Protein AF-A0A958LXM8-F1 (afdb_monomer_lite)

Secondary structure (DSSP, 8-state):
-----PPPPPSS-HHHHHHHHHHHSSTTS-S-HHHHHHHHHHHH----EE-TTS-EE--PPP------TTSSHHHHHHHHHHHSTT-----TTT--TTTTS------STT-

Sequence (111 aa):
MHTSNIPPKLPFNDSEVVNICSRSVAPSIYGHEELKKAVLLMLLGGEEKNLDNGTHLRGDINILMVGDPGTAKSQILRWVLSTAELAIGTTGSGASGVGLTAAVVTDKDSG

Radius 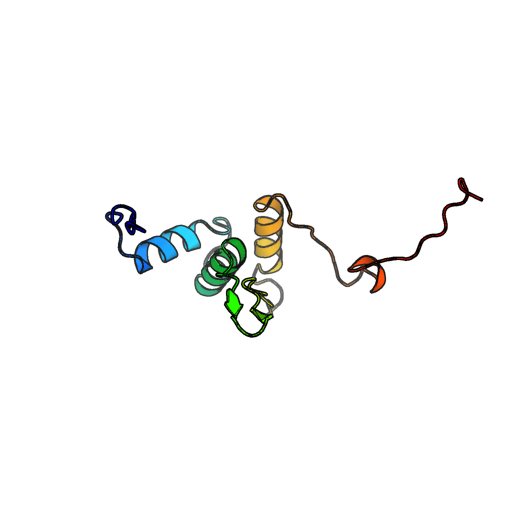of gyration: 19.87 Å; chains: 1; bounding box: 42×52×52 Å

Foldseek 3Di:
DDPPPPDPDDPDDPVRVLQVQLCVQLVVAPDPSVVSSLVVCQVVWADWDQDPVRDTDGGHDDDDDDDDPPNCPVVSVVSVCVPDPPDDDDDPVPADPCNVPHDDDDDPVVD

Structure (mmCIF, N/CA/C/O backbone):
data_AF-A0A958LXM8-F1
#
_entry.id   AF-A0A958LXM8-F1
#
loop_
_atom_site.group_PDB
_atom_site.id
_atom_site.type_symbol
_atom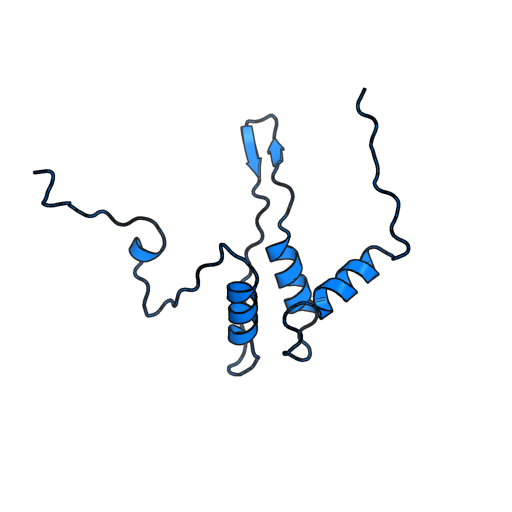_site.label_atom_id
_atom_site.label_alt_id
_atom_site.label_comp_id
_atom_site.label_asym_id
_atom_site.label_entity_id
_atom_site.label_seq_id
_atom_site.pdbx_PDB_ins_code
_atom_site.Cartn_x
_atom_site.Cartn_y
_atom_site.Cartn_z
_atom_site.occupancy
_atom_site.B_iso_or_equiv
_atom_site.auth_seq_id
_atom_site.auth_comp_id
_atom_site.auth_asym_id
_atom_site.auth_atom_id
_atom_site.pdbx_PDB_model_num
ATOM 1 N N . MET A 1 1 ? -4.746 16.615 -35.947 1.00 41.44 1 MET A N 1
ATOM 2 C CA . MET A 1 1 ? -6.154 16.255 -35.667 1.00 41.44 1 MET A CA 1
ATOM 3 C C . MET A 1 1 ? -6.216 15.365 -34.422 1.00 41.44 1 MET A C 1
ATOM 5 O O . MET A 1 1 ? -6.510 14.182 -34.520 1.00 41.44 1 MET A O 1
ATOM 9 N N . HIS A 1 2 ? -5.896 15.910 -33.246 1.00 45.84 2 HIS A N 1
ATOM 10 C CA . HIS A 1 2 ? -6.146 15.242 -31.965 1.00 45.84 2 HIS A CA 1
ATOM 11 C C . HIS A 1 2 ? -7.132 16.114 -31.206 1.00 45.84 2 HIS A C 1
ATOM 13 O O . HIS A 1 2 ? -6.770 17.092 -30.563 1.00 45.84 2 HIS A O 1
ATOM 19 N N . THR A 1 3 ? -8.409 15.811 -31.405 1.00 48.28 3 THR A N 1
ATOM 20 C CA . THR A 1 3 ? -9.488 16.333 -30.580 1.00 48.28 3 THR A CA 1
ATOM 21 C C . THR A 1 3 ? -9.266 15.796 -29.174 1.00 48.28 3 THR A C 1
ATOM 23 O O . THR A 1 3 ? -9.383 14.595 -28.937 1.00 48.28 3 THR A O 1
ATOM 26 N N . SER A 1 4 ? -8.901 16.685 -28.258 1.00 51.06 4 SER A N 1
ATOM 27 C CA . SER A 1 4 ? -8.920 16.440 -26.824 1.00 51.06 4 SER A CA 1
ATOM 28 C C . SER A 1 4 ? -10.356 16.104 -26.413 1.00 51.06 4 SER A C 1
ATOM 30 O O . SER A 1 4 ? -11.156 16.999 -26.138 1.00 51.06 4 SER A O 1
ATOM 32 N N . ASN A 1 5 ? -10.700 14.817 -26.419 1.00 52.78 5 ASN A N 1
ATOM 33 C CA . ASN A 1 5 ? -11.882 14.303 -25.737 1.00 52.78 5 ASN A CA 1
ATOM 34 C C . ASN A 1 5 ? -11.613 14.429 -24.239 1.00 52.78 5 ASN A C 1
ATOM 36 O O . ASN A 1 5 ? -11.168 13.492 -23.582 1.00 52.78 5 ASN A O 1
ATOM 40 N N . ILE A 1 6 ? -11.813 15.640 -23.723 1.00 64.81 6 ILE A N 1
ATOM 41 C CA . ILE A 1 6 ? -11.853 15.887 -22.290 1.00 64.81 6 ILE A CA 1
ATOM 42 C C . ILE A 1 6 ? -13.112 15.161 -21.807 1.00 64.81 6 ILE A C 1
ATOM 44 O O . ILE A 1 6 ? -14.203 15.494 -22.284 1.00 64.81 6 ILE A O 1
ATOM 48 N N . PRO A 1 7 ? -12.992 14.143 -20.938 1.00 67.25 7 PRO A N 1
ATOM 49 C CA . PRO A 1 7 ? -14.158 13.456 -20.410 1.00 67.25 7 PRO A CA 1
ATOM 50 C C . PRO A 1 7 ? -15.096 14.477 -19.747 1.00 67.25 7 PRO A C 1
ATOM 52 O O . PRO A 1 7 ? -14.623 15.486 -19.210 1.00 67.25 7 PRO A O 1
ATOM 55 N N . PRO A 1 8 ? -16.422 14.260 -19.800 1.00 69.19 8 PRO A N 1
ATOM 56 C CA . PRO A 1 8 ? -17.377 15.156 -19.164 1.00 69.19 8 PRO A CA 1
ATOM 57 C C . PRO A 1 8 ? -16.978 15.350 -17.700 1.00 69.19 8 PRO A C 1
ATOM 59 O O . PRO A 1 8 ? -16.759 14.371 -16.985 1.00 69.19 8 PRO A O 1
ATOM 62 N N . LYS A 1 9 ? -16.846 16.613 -17.270 1.00 65.31 9 LYS A N 1
ATOM 63 C CA . LYS A 1 9 ? -16.534 16.933 -15.875 1.00 65.31 9 LYS A CA 1
ATOM 64 C C . LYS A 1 9 ? -17.574 16.254 -14.993 1.00 65.31 9 LYS A C 1
ATOM 66 O O . LYS A 1 9 ? -18.768 16.531 -15.118 1.00 65.31 9 LYS A O 1
ATOM 71 N N . LEU A 1 10 ? -17.111 15.344 -14.140 1.00 68.56 10 LEU A N 1
ATOM 72 C CA . LEU A 1 10 ? -17.946 14.731 -13.120 1.00 68.56 10 LEU A CA 1
ATOM 73 C C . LEU A 1 10 ? -18.556 15.846 -12.251 1.00 68.56 10 LEU A C 1
ATOM 75 O O . LEU A 1 10 ? -17.938 16.900 -12.089 1.00 68.56 10 LEU A O 1
ATOM 79 N N . PRO A 1 11 ? -19.750 15.641 -11.670 1.00 74.38 11 PRO A N 1
ATOM 80 C CA . PRO A 1 11 ? -20.398 16.648 -10.825 1.00 74.38 11 PRO A CA 1
ATOM 81 C C . PRO A 1 11 ? -19.644 16.919 -9.509 1.00 74.38 11 PRO A C 1
ATOM 83 O O . PRO A 1 11 ? -20.076 17.753 -8.719 1.00 74.38 11 PRO A O 1
ATOM 86 N N . PHE A 1 12 ? -18.535 16.216 -9.274 1.00 71.12 12 PHE A N 1
ATOM 87 C CA . PHE A 1 12 ? -17.709 16.295 -8.080 1.00 71.12 12 PHE A CA 1
ATOM 88 C C . PHE A 1 12 ? -16.424 17.063 -8.370 1.00 71.12 12 PHE A C 1
ATOM 90 O O . PHE A 1 12 ? -15.848 16.956 -9.453 1.00 71.12 12 PHE A O 1
ATOM 97 N N . ASN A 1 13 ? -15.951 17.807 -7.377 1.00 83.88 13 ASN A N 1
ATOM 98 C CA . ASN A 1 13 ? -14.640 18.437 -7.443 1.00 83.88 13 ASN A CA 1
ATOM 99 C C . ASN A 1 13 ? -13.530 17.371 -7.376 1.00 83.88 13 ASN A C 1
ATOM 101 O O . ASN A 1 13 ? -13.668 16.390 -6.646 1.00 83.88 13 ASN A O 1
ATOM 105 N N . ASP A 1 14 ? -12.396 17.580 -8.049 1.00 81.88 14 ASP A N 1
ATOM 106 C CA . ASP A 1 14 ? -11.306 16.588 -8.117 1.00 81.88 14 ASP A CA 1
ATOM 107 C C . ASP A 1 14 ? -10.805 16.178 -6.719 1.00 81.88 14 ASP A C 1
ATOM 109 O O . ASP A 1 14 ? -10.597 15.001 -6.425 1.00 81.88 14 ASP A O 1
ATOM 113 N N . SER A 1 15 ? -10.697 17.150 -5.807 1.00 82.25 15 SER A N 1
ATOM 114 C CA . SER A 1 15 ? -10.326 16.906 -4.405 1.00 82.25 15 SER A CA 1
ATOM 115 C C . SER A 1 15 ? -11.357 16.044 -3.665 1.00 82.25 15 SER A C 1
ATOM 117 O O . SER A 1 15 ? -11.015 15.209 -2.828 1.00 82.25 15 SER A O 1
ATOM 119 N N . GLU A 1 16 ? -12.638 16.212 -3.982 1.00 86.50 16 GLU A N 1
ATOM 120 C CA . GLU A 1 16 ? -13.723 15.457 -3.363 1.00 86.50 16 GLU A CA 1
ATOM 121 C C . GLU A 1 16 ? -13.719 14.000 -3.828 1.00 86.50 16 GLU A C 1
ATOM 123 O O . GLU A 1 16 ? -13.825 13.096 -2.999 1.00 86.50 16 GLU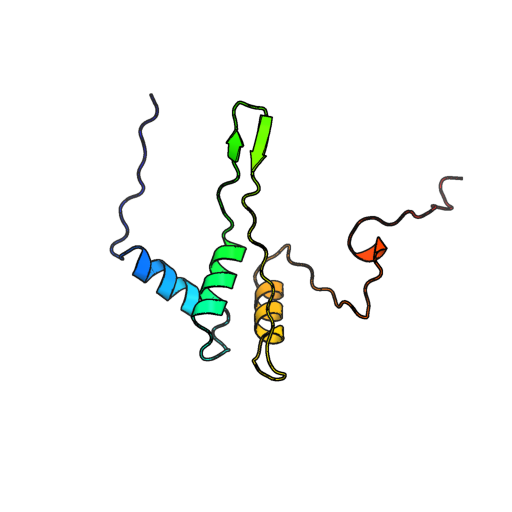 A O 1
ATOM 128 N N . VAL A 1 17 ? -13.477 13.765 -5.122 1.00 89.25 17 VAL A N 1
ATOM 129 C CA . VAL A 1 17 ? -13.335 12.416 -5.690 1.00 89.25 17 VAL A CA 1
ATOM 130 C C . VAL A 1 17 ? -12.201 11.656 -5.007 1.00 89.25 17 VAL A C 1
ATOM 132 O O . VAL A 1 17 ? -12.407 10.536 -4.541 1.00 89.25 17 VAL A O 1
ATOM 135 N N . VAL A 1 18 ? -11.024 12.273 -4.867 1.00 89.50 18 VAL A N 1
ATOM 136 C CA . VAL A 1 18 ? -9.875 11.638 -4.198 1.00 89.50 18 VAL A CA 1
ATOM 137 C C . VAL A 1 18 ? -10.205 11.284 -2.747 1.00 89.50 18 VAL A C 1
ATOM 139 O O . VAL A 1 18 ? -9.890 10.181 -2.304 1.00 89.50 18 VAL A O 1
ATOM 142 N N . ASN A 1 19 ? -10.882 12.174 -2.016 1.00 90.25 19 ASN A N 1
ATOM 143 C CA . ASN A 1 19 ? -11.276 11.924 -0.627 1.00 90.25 19 ASN A CA 1
ATOM 144 C C . ASN A 1 19 ? -12.324 10.802 -0.495 1.00 90.25 19 ASN A C 1
ATOM 146 O O . ASN A 1 19 ? -12.281 10.020 0.455 1.00 90.25 19 ASN A O 1
ATOM 150 N N . ILE A 1 20 ? -13.272 10.700 -1.428 1.00 90.94 20 ILE A N 1
ATOM 151 C CA . ILE A 1 20 ? -14.270 9.617 -1.442 1.00 90.94 20 ILE A CA 1
ATOM 152 C C . ILE A 1 20 ? -13.586 8.274 -1.727 1.00 90.94 20 ILE A C 1
ATOM 154 O O . ILE A 1 20 ? -13.810 7.288 -1.016 1.00 90.94 20 ILE A O 1
ATOM 158 N N . CYS A 1 21 ? -12.703 8.240 -2.724 1.00 91.88 21 CYS A N 1
ATOM 159 C CA . CYS A 1 21 ? -11.939 7.047 -3.067 1.00 91.88 21 CYS A CA 1
ATOM 160 C C . CYS A 1 21 ? -11.015 6.621 -1.919 1.00 91.88 21 CYS A C 1
ATOM 162 O O . CYS A 1 21 ? -10.964 5.439 -1.584 1.00 91.88 21 CYS A O 1
ATOM 164 N N . SER A 1 22 ? -10.339 7.560 -1.248 1.00 92.94 22 SER A N 1
ATOM 165 C CA . SER A 1 22 ? -9.429 7.233 -0.144 1.00 92.94 22 SER A CA 1
ATOM 166 C C . SER A 1 22 ? -10.156 6.646 1.062 1.00 92.94 22 SER A C 1
ATOM 168 O O . SER A 1 22 ? -9.633 5.745 1.710 1.00 92.94 22 SER A O 1
ATOM 170 N N . ARG A 1 23 ? -11.385 7.088 1.348 1.00 91.56 23 ARG A N 1
ATOM 171 C CA . ARG A 1 23 ? -12.220 6.492 2.408 1.00 91.56 23 ARG A CA 1
ATOM 172 C C . ARG A 1 23 ? -12.633 5.055 2.097 1.00 91.56 23 ARG A C 1
ATOM 174 O O . ARG A 1 23 ? -12.834 4.269 3.020 1.00 91.56 23 ARG A O 1
ATOM 181 N N . SER A 1 24 ? -12.728 4.718 0.813 1.00 91.38 24 SER A N 1
ATOM 182 C CA . SER A 1 24 ? -13.057 3.369 0.341 1.00 91.38 24 SER A CA 1
ATOM 183 C C . SER A 1 24 ? -11.863 2.406 0.419 1.00 91.38 24 SER A C 1
ATOM 185 O O . SER A 1 24 ? -12.050 1.192 0.364 1.00 91.38 24 SER A O 1
ATOM 187 N N . VAL A 1 25 ? -10.641 2.921 0.601 1.00 92.69 25 VAL A N 1
ATOM 188 C CA . VAL A 1 25 ? -9.438 2.115 0.847 1.00 92.69 25 VAL A CA 1
ATOM 189 C C . VAL A 1 25 ? -9.441 1.605 2.288 1.00 92.69 25 VAL A C 1
ATOM 191 O O . VAL A 1 25 ? -9.500 2.384 3.244 1.00 92.69 25 VAL A O 1
ATOM 194 N N . ALA A 1 26 ? -9.350 0.282 2.444 1.00 92.38 26 ALA A N 1
ATOM 195 C CA . ALA A 1 2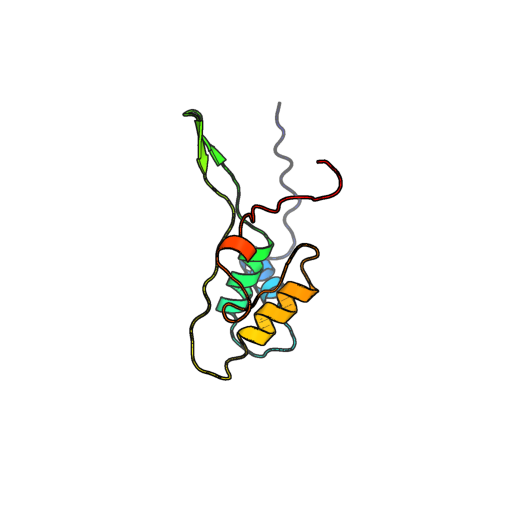6 ? -9.351 -0.411 3.735 1.00 92.38 26 ALA A CA 1
ATOM 196 C C . ALA A 1 26 ? -10.432 0.130 4.708 1.00 92.38 26 ALA A C 1
ATOM 198 O O . ALA A 1 26 ? -10.103 0.703 5.755 1.00 92.38 26 ALA A O 1
ATOM 199 N N . PRO A 1 27 ? -11.731 -0.021 4.379 1.00 91.31 27 PRO A N 1
ATOM 200 C CA . PRO A 1 27 ? -12.826 0.593 5.138 1.00 91.31 27 PRO A CA 1
ATOM 201 C C . PRO A 1 27 ? -12.954 0.046 6.569 1.00 91.31 27 PRO A C 1
ATOM 203 O O . PRO A 1 27 ? -13.526 0.702 7.432 1.00 91.31 27 PRO A O 1
ATOM 206 N N . SER A 1 28 ? -12.384 -1.129 6.849 1.00 91.00 28 SER A N 1
ATOM 207 C CA . SER A 1 28 ? -12.341 -1.736 8.184 1.00 91.00 28 SER A CA 1
ATOM 208 C C . SER A 1 28 ? -11.393 -1.036 9.166 1.00 91.00 28 SER A C 1
ATOM 210 O O . SER A 1 28 ? -11.437 -1.323 10.361 1.00 91.00 28 SER A O 1
ATOM 212 N N . ILE A 1 29 ? -10.526 -0.138 8.691 1.00 90.94 29 ILE A N 1
ATOM 213 C CA . ILE A 1 29 ? -9.517 0.548 9.505 1.00 90.94 29 ILE A CA 1
ATOM 214 C C . ILE A 1 29 ? -9.926 2.008 9.657 1.00 90.94 29 ILE A C 1
ATOM 216 O O . ILE A 1 29 ? -10.082 2.722 8.667 1.00 90.94 29 ILE A O 1
ATOM 220 N N . TYR A 1 30 ? -10.091 2.453 10.900 1.00 90.12 30 TYR A N 1
ATOM 221 C CA . TYR A 1 30 ? -10.431 3.837 11.211 1.00 90.12 30 TYR A CA 1
ATOM 222 C C . TYR A 1 30 ? -9.197 4.751 11.160 1.00 90.12 30 TYR A C 1
ATOM 224 O O . TYR A 1 30 ? -8.115 4.374 11.613 1.00 90.12 30 TYR A O 1
ATOM 232 N N . GLY A 1 31 ? -9.376 5.970 10.647 1.00 90.25 31 GLY A N 1
ATOM 233 C CA . GLY A 1 31 ? -8.326 6.983 10.555 1.00 90.25 31 GLY A CA 1
ATOM 234 C C . GLY A 1 31 ? -7.304 6.714 9.447 1.00 90.25 31 GLY A C 1
ATOM 235 O O . GLY A 1 31 ? -7.592 6.048 8.453 1.00 90.25 31 GLY A O 1
ATOM 236 N N . HIS A 1 32 ? -6.092 7.254 9.625 1.00 90.94 32 H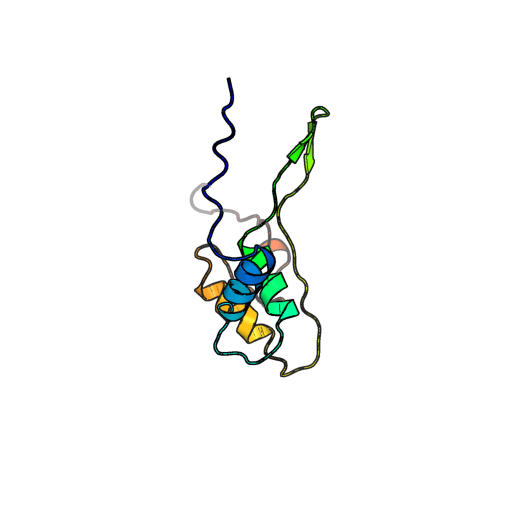IS A N 1
ATOM 237 C CA . HIS A 1 32 ? -4.988 7.153 8.660 1.00 90.94 32 HIS A CA 1
ATOM 238 C C . HIS A 1 32 ? -5.324 7.679 7.250 1.00 90.94 32 HIS A C 1
ATOM 240 O O . HIS A 1 32 ? -4.841 7.138 6.258 1.00 90.94 32 HIS A O 1
ATOM 246 N N . GLU A 1 33 ? -6.111 8.756 7.156 1.00 91.81 33 GLU A N 1
ATOM 247 C CA . GLU A 1 33 ? -6.602 9.315 5.883 1.00 91.81 33 GLU A CA 1
ATOM 248 C C . GLU A 1 33 ? -5.484 9.579 4.864 1.00 91.81 33 GLU A C 1
ATOM 250 O O . GLU A 1 33 ? -5.585 9.173 3.710 1.00 91.81 33 GLU A O 1
ATOM 255 N N . GLU A 1 34 ? -4.377 10.184 5.298 1.00 91.06 34 GLU A N 1
ATOM 256 C CA . GLU A 1 34 ? -3.239 10.473 4.415 1.00 91.06 34 GLU A CA 1
ATOM 257 C C . GLU A 1 34 ? -2.535 9.204 3.925 1.00 91.06 34 GLU A C 1
ATOM 259 O O . GLU A 1 34 ? -2.126 9.115 2.769 1.00 91.06 34 GLU A O 1
ATOM 264 N N . LEU A 1 35 ? -2.456 8.172 4.765 1.00 92.56 35 LEU A N 1
ATOM 265 C CA . LEU A 1 35 ? -1.863 6.898 4.372 1.00 92.56 35 LEU A CA 1
ATOM 266 C C . LEU A 1 35 ? -2.786 6.129 3.415 1.00 92.56 35 LEU A C 1
ATOM 268 O O . LEU A 1 35 ? -2.302 5.528 2.460 1.00 92.56 35 LEU A O 1
ATOM 272 N N . LYS A 1 36 ? -4.107 6.196 3.607 1.00 93.38 36 LYS A N 1
ATOM 273 C CA . LYS A 1 36 ? -5.088 5.632 2.666 1.00 93.38 36 LYS A CA 1
ATOM 274 C C . LYS A 1 36 ? -5.056 6.335 1.311 1.00 93.38 36 LYS A C 1
ATOM 276 O O . LYS A 1 36 ? -5.089 5.661 0.286 1.00 93.38 36 LYS A O 1
ATOM 281 N N . LYS A 1 37 ? -4.931 7.668 1.292 1.00 93.69 37 LYS A N 1
ATOM 282 C CA . LYS A 1 37 ? -4.709 8.440 0.057 1.00 93.69 37 LYS A CA 1
ATOM 283 C C . LYS A 1 37 ? -3.413 8.030 -0.632 1.00 93.69 37 LYS A C 1
ATOM 285 O O . LYS A 1 37 ? -3.423 7.801 -1.835 1.00 93.69 37 LYS A O 1
ATOM 290 N N . ALA A 1 38 ? -2.319 7.885 0.114 1.00 94.25 38 ALA A N 1
ATOM 291 C CA . ALA A 1 38 ? -1.052 7.441 -0.457 1.00 94.25 38 ALA A CA 1
ATOM 292 C C . ALA A 1 38 ? -1.190 6.050 -1.100 1.00 94.25 38 ALA A C 1
ATOM 294 O O . ALA A 1 38 ? -0.807 5.870 -2.252 1.00 94.25 38 ALA A O 1
ATOM 295 N N . VAL A 1 39 ? -1.812 5.089 -0.407 1.00 94.44 39 VAL A N 1
ATOM 296 C CA . VAL A 1 39 ? -2.076 3.745 -0.954 1.00 94.44 39 VAL A CA 1
ATOM 297 C C . VAL A 1 39 ? -2.962 3.797 -2.199 1.00 94.44 39 VAL A C 1
ATOM 299 O O . VAL A 1 39 ? -2.680 3.089 -3.160 1.00 94.44 39 VAL A O 1
ATOM 302 N N . LEU A 1 40 ? -3.995 4.645 -2.217 1.00 94.38 40 LEU A N 1
ATOM 303 C CA . LEU A 1 40 ? -4.824 4.854 -3.405 1.00 94.38 40 LEU A CA 1
ATOM 304 C C . LEU A 1 40 ? -3.978 5.314 -4.600 1.00 94.38 40 LEU A C 1
ATOM 306 O O . LEU A 1 40 ? -4.086 4.744 -5.679 1.00 94.38 40 LEU A O 1
ATOM 310 N N . LEU A 1 41 ? -3.119 6.317 -4.403 1.00 93.12 41 LEU A N 1
ATOM 311 C CA . LEU A 1 41 ? -2.246 6.832 -5.461 1.00 93.12 41 LEU A CA 1
ATOM 312 C C . LEU A 1 41 ? -1.243 5.775 -5.934 1.00 93.12 41 LEU A C 1
ATOM 314 O O . LEU A 1 41 ? -0.997 5.664 -7.129 1.00 93.12 41 LEU A O 1
ATOM 318 N N . MET A 1 42 ? -0.714 4.956 -5.023 1.00 94.31 42 MET A N 1
ATOM 319 C CA . MET A 1 42 ? 0.147 3.823 -5.373 1.00 94.31 42 MET A CA 1
ATOM 320 C C . MET A 1 42 ? -0.568 2.795 -6.254 1.00 94.31 42 MET A C 1
ATOM 322 O O . MET A 1 42 ? 0.045 2.278 -7.180 1.00 94.31 42 MET A O 1
ATOM 326 N N . LEU A 1 43 ? -1.844 2.510 -5.986 1.00 92.31 43 LEU A N 1
ATOM 327 C CA . LEU A 1 43 ? -2.639 1.580 -6.793 1.00 92.31 43 LEU A CA 1
ATOM 328 C C . LEU A 1 43 ? -2.983 2.135 -8.181 1.00 92.31 43 LEU A C 1
ATOM 330 O O . LEU A 1 43 ? -3.108 1.361 -9.123 1.00 92.31 43 LEU A O 1
ATOM 334 N N . LEU A 1 44 ? -3.153 3.453 -8.302 1.00 92.00 44 LEU A N 1
ATOM 335 C CA . LEU A 1 44 ? -3.444 4.111 -9.578 1.00 92.00 44 LEU A CA 1
ATOM 336 C C . LEU A 1 44 ? -2.188 4.308 -10.438 1.00 92.00 44 LEU A C 1
ATOM 338 O O . LEU A 1 44 ? -2.279 4.259 -11.662 1.00 92.00 44 LEU A O 1
ATOM 342 N N . GLY A 1 45 ? -1.035 4.521 -9.802 1.00 91.25 45 GLY A N 1
ATOM 343 C CA . GLY A 1 45 ? 0.218 4.832 -10.480 1.00 91.25 45 GLY A CA 1
ATOM 344 C C . GLY A 1 45 ? 0.278 6.266 -11.019 1.00 91.25 45 GLY A C 1
ATOM 345 O O . GLY A 1 45 ? -0.664 7.054 -10.911 1.00 91.25 45 GLY A O 1
ATOM 346 N N . GLY A 1 46 ? 1.437 6.619 -11.565 1.00 90.69 46 GLY A N 1
ATOM 347 C CA . GLY A 1 46 ? 1.690 7.872 -12.268 1.00 90.69 46 GLY A CA 1
ATOM 348 C C . GLY A 1 46 ? 1.899 7.660 -13.766 1.00 90.69 46 GLY A C 1
ATOM 349 O O . GLY A 1 46 ? 1.973 6.539 -14.261 1.00 90.69 46 GLY A O 1
ATOM 350 N N . GLU A 1 47 ? 2.014 8.765 -14.498 1.00 90.44 47 GLU A N 1
ATOM 351 C CA . GLU A 1 47 ? 2.295 8.746 -15.933 1.00 90.44 47 GLU A CA 1
ATOM 352 C C . GLU A 1 47 ? 3.783 8.452 -16.179 1.00 90.44 47 GLU A C 1
ATOM 354 O O . GLU A 1 47 ? 4.648 9.258 -15.825 1.00 90.44 47 GLU A O 1
ATOM 359 N N . GLU A 1 48 ? 4.084 7.307 -16.794 1.00 90.25 48 GLU A N 1
ATOM 360 C CA . GLU A 1 48 ? 5.428 7.004 -17.290 1.00 90.25 48 GLU A CA 1
ATOM 361 C C . GLU A 1 48 ? 5.750 7.893 -18.497 1.00 90.25 48 GLU A C 1
ATOM 363 O O . GLU A 1 48 ? 4.932 8.044 -19.409 1.00 90.25 48 GLU A O 1
ATOM 368 N N . LYS A 1 49 ? 6.941 8.504 -18.507 1.00 88.56 49 LYS A N 1
ATOM 369 C CA . LYS A 1 49 ? 7.350 9.425 -19.577 1.00 88.56 49 LYS A CA 1
ATOM 370 C C . LYS A 1 49 ? 8.646 8.992 -20.221 1.00 88.56 49 LYS A C 1
ATOM 372 O O . LYS A 1 49 ? 9.668 8.851 -19.554 1.00 88.56 49 LYS A O 1
ATOM 377 N N . ASN A 1 50 ? 8.600 8.900 -21.543 1.00 88.50 50 ASN A N 1
ATOM 378 C CA . ASN A 1 50 ? 9.777 8.728 -22.375 1.00 88.50 50 ASN A CA 1
ATOM 379 C C . ASN A 1 50 ? 10.145 10.092 -22.936 1.00 88.50 50 ASN A C 1
ATOM 381 O O . ASN A 1 50 ? 9.382 10.691 -23.692 1.00 88.50 50 ASN A O 1
ATOM 385 N N . LEU A 1 51 ? 11.287 10.603 -22.499 1.00 88.00 51 LEU A N 1
ATOM 386 C CA . LEU A 1 51 ? 11.822 11.867 -22.978 1.00 88.00 51 LEU A CA 1
ATOM 387 C C . LEU A 1 51 ? 12.456 11.664 -24.361 1.00 88.00 51 LEU A C 1
ATOM 389 O O . LEU A 1 51 ? 12.996 10.598 -24.655 1.00 88.00 51 LEU A O 1
ATOM 393 N N . ASP A 1 52 ? 12.471 12.716 -25.180 1.00 86.88 52 ASP A N 1
ATOM 394 C CA . ASP A 1 52 ? 13.041 12.686 -26.540 1.00 86.88 52 ASP A CA 1
ATOM 395 C C . ASP A 1 52 ? 14.542 12.336 -26.567 1.00 86.88 52 ASP A C 1
ATOM 397 O O . ASP A 1 52 ? 15.094 11.954 -27.596 1.00 86.88 52 ASP A O 1
ATOM 401 N N . ASN A 1 53 ? 15.214 12.446 -25.419 1.00 87.00 53 ASN A N 1
ATOM 402 C CA . ASN A 1 53 ? 16.612 12.071 -25.221 1.00 87.00 53 ASN A CA 1
ATOM 403 C C . ASN A 1 53 ? 16.817 10.573 -24.896 1.00 87.00 53 ASN A C 1
ATOM 405 O O . ASN A 1 53 ? 17.936 10.179 -24.570 1.00 87.00 53 ASN A O 1
ATOM 409 N N . GLY A 1 54 ? 15.760 9.754 -24.929 1.00 85.81 54 GLY A N 1
ATOM 410 C CA . GLY A 1 54 ? 15.803 8.321 -24.618 1.00 85.81 54 GLY A CA 1
ATOM 411 C C . GLY A 1 54 ? 15.818 7.984 -23.124 1.00 85.81 54 GLY A C 1
ATOM 412 O O . GLY A 1 54 ? 16.023 6.830 -22.760 1.00 85.81 54 GLY A O 1
ATOM 413 N N . THR A 1 55 ? 15.616 8.965 -22.239 1.00 89.44 55 THR A N 1
ATOM 414 C CA . THR A 1 55 ? 15.505 8.716 -20.795 1.00 89.44 55 THR A CA 1
ATOM 415 C C . THR A 1 55 ? 14.088 8.275 -20.435 1.00 89.44 55 THR A C 1
ATOM 417 O O . THR A 1 55 ? 13.116 8.962 -20.757 1.00 89.44 55 THR A O 1
ATOM 420 N N . HIS A 1 56 ? 13.988 7.154 -19.720 1.00 88.88 56 HIS A N 1
ATOM 421 C CA . HIS A 1 56 ? 12.738 6.617 -19.187 1.00 88.88 56 HIS A CA 1
ATOM 422 C C . HIS A 1 56 ? 12.498 7.126 -17.762 1.00 88.88 56 HIS A C 1
ATOM 424 O O . HIS A 1 56 ? 13.320 6.901 -16.869 1.00 88.88 56 HIS A O 1
ATOM 430 N N . LEU A 1 57 ? 11.379 7.814 -17.539 1.00 89.00 57 LEU A N 1
ATOM 431 C CA . LEU A 1 57 ? 10.965 8.305 -16.228 1.00 89.00 57 LEU A CA 1
ATOM 432 C C . LEU A 1 57 ? 9.846 7.421 -15.669 1.00 89.00 57 LEU A C 1
ATOM 434 O O . LEU A 1 57 ? 8.740 7.403 -16.206 1.00 89.00 57 LEU A O 1
ATOM 438 N N . ARG A 1 58 ? 10.142 6.718 -14.570 1.00 91.75 58 ARG A N 1
ATOM 439 C CA . ARG A 1 58 ? 9.228 5.761 -13.931 1.00 91.75 58 ARG A CA 1
ATOM 440 C C . ARG A 1 58 ? 7.962 6.444 -13.398 1.00 91.75 58 ARG A C 1
ATOM 442 O O . ARG A 1 58 ? 8.065 7.424 -12.661 1.00 91.75 58 ARG A O 1
ATOM 449 N N . GLY A 1 59 ? 6.796 5.877 -13.711 1.00 90.88 59 GLY A N 1
ATOM 450 C CA . GLY A 1 59 ? 5.494 6.317 -13.193 1.00 90.88 59 GLY A CA 1
ATOM 451 C C . GLY A 1 59 ? 5.082 5.661 -11.868 1.00 90.88 59 GLY A C 1
ATOM 452 O O . GLY A 1 59 ? 4.213 6.184 -11.174 1.00 90.88 59 GLY A O 1
ATOM 453 N N . ASP A 1 60 ? 5.694 4.538 -11.478 1.00 91.44 60 ASP A N 1
ATOM 454 C CA . ASP A 1 60 ? 5.260 3.803 -10.284 1.00 91.44 60 ASP A CA 1
ATOM 455 C C . ASP A 1 60 ? 5.610 4.536 -8.992 1.00 91.44 60 ASP A C 1
ATOM 457 O O . ASP A 1 60 ? 6.717 5.059 -8.826 1.00 91.44 60 ASP A O 1
ATOM 461 N N . ILE A 1 61 ? 4.717 4.466 -8.012 1.00 94.06 61 ILE A N 1
ATOM 462 C CA . ILE A 1 61 ? 4.904 5.070 -6.693 1.00 94.06 61 ILE A CA 1
ATOM 463 C C . ILE A 1 61 ? 5.269 3.968 -5.697 1.00 94.06 61 ILE A C 1
ATOM 465 O O . ILE A 1 61 ? 4.519 3.016 -5.519 1.00 94.06 61 ILE A O 1
ATOM 469 N N . ASN A 1 62 ? 6.403 4.112 -5.007 1.00 93.12 62 ASN A N 1
ATOM 470 C CA . ASN A 1 62 ? 6.793 3.199 -3.929 1.00 93.12 62 ASN A CA 1
ATOM 471 C C . ASN A 1 62 ? 6.500 3.838 -2.573 1.00 93.12 62 ASN A C 1
ATOM 473 O O . ASN A 1 62 ? 6.897 4.977 -2.331 1.00 93.12 62 ASN A O 1
ATOM 477 N N . ILE A 1 63 ? 5.871 3.086 -1.669 1.00 93.81 63 ILE A N 1
ATOM 478 C CA . ILE A 1 63 ? 5.536 3.553 -0.320 1.00 93.81 63 ILE A CA 1
ATOM 479 C C . ILE A 1 63 ? 6.277 2.720 0.722 1.00 93.81 63 ILE A C 1
ATOM 481 O O . ILE A 1 63 ? 6.228 1.492 0.705 1.00 93.81 63 ILE A O 1
ATOM 485 N N . LEU A 1 64 ? 6.907 3.405 1.679 1.00 93.81 64 LEU A N 1
ATOM 486 C CA . LEU A 1 64 ? 7.439 2.812 2.902 1.00 93.81 64 LEU A CA 1
ATOM 487 C C . LEU A 1 64 ? 6.571 3.244 4.089 1.00 93.81 64 LEU A C 1
ATOM 489 O O . LEU A 1 64 ? 6.415 4.435 4.349 1.00 93.81 64 LEU A O 1
ATOM 493 N N . MET A 1 65 ? 6.026 2.279 4.831 1.00 92.25 65 MET A N 1
ATOM 494 C CA . MET A 1 65 ? 5.224 2.543 6.030 1.00 92.25 65 MET A CA 1
ATOM 495 C C . MET A 1 65 ? 6.038 2.250 7.294 1.00 92.25 65 MET A C 1
ATOM 497 O O . MET A 1 65 ? 6.339 1.092 7.582 1.00 92.25 65 MET A O 1
ATOM 501 N N . VAL A 1 66 ? 6.337 3.282 8.085 1.00 92.44 66 VAL A N 1
ATOM 502 C CA . VAL A 1 66 ? 7.036 3.169 9.378 1.00 92.44 66 VAL A CA 1
ATOM 503 C C . VAL A 1 66 ? 6.140 3.704 10.491 1.00 92.44 66 VAL A C 1
ATOM 505 O O . VAL A 1 66 ? 5.405 4.667 10.297 1.00 92.44 66 VAL A O 1
ATOM 508 N N . GLY A 1 67 ? 6.166 3.062 11.657 1.00 91.50 67 GLY A N 1
ATOM 509 C CA . GLY A 1 67 ? 5.480 3.547 12.853 1.00 91.50 67 GLY A CA 1
ATOM 510 C C . GLY A 1 67 ? 5.356 2.466 13.918 1.00 91.50 67 GLY A C 1
ATOM 511 O O . GLY A 1 67 ? 5.778 1.329 13.698 1.00 91.50 67 GLY A O 1
ATOM 512 N N . ASP A 1 68 ? 4.672 2.786 15.007 1.00 94.00 68 ASP A N 1
ATOM 513 C CA . ASP A 1 68 ? 4.608 1.938 16.200 1.00 94.00 68 ASP A CA 1
ATOM 514 C C . ASP A 1 68 ? 3.898 0.589 15.982 1.00 94.00 68 ASP A C 1
ATOM 516 O O . ASP A 1 68 ? 3.057 0.443 15.082 1.00 94.00 68 ASP A O 1
ATOM 520 N N . PRO A 1 69 ? 4.203 -0.441 16.785 1.00 92.31 69 PRO A N 1
ATOM 521 C CA . PRO A 1 69 ? 3.429 -1.676 16.789 1.00 92.31 69 PRO A CA 1
ATOM 522 C C . PRO A 1 69 ? 1.936 -1.395 17.025 1.00 92.31 69 PRO A C 1
ATOM 524 O O . PRO A 1 69 ? 1.570 -0.535 17.817 1.00 92.31 69 PRO A O 1
ATOM 527 N N . GLY A 1 70 ? 1.056 -2.119 16.330 1.00 88.62 70 GLY A N 1
ATOM 528 C CA . GLY A 1 70 ? -0.395 -1.995 16.528 1.00 88.62 70 GLY A CA 1
ATOM 529 C C . GLY A 1 70 ? -1.104 -0.898 15.721 1.00 88.62 70 GLY A C 1
ATOM 530 O O . GLY A 1 70 ? -2.327 -0.848 15.750 1.00 88.62 70 GLY A O 1
ATOM 531 N N . THR A 1 71 ? -0.412 -0.087 14.911 1.00 90.94 71 THR A N 1
ATOM 532 C CA . THR A 1 71 ? -1.053 0.974 14.093 1.00 90.94 71 THR A CA 1
ATOM 533 C C . THR A 1 71 ? -1.671 0.486 12.769 1.00 90.94 71 THR A C 1
ATOM 535 O O . THR A 1 71 ? -1.657 1.190 11.764 1.00 90.94 71 THR A O 1
ATOM 538 N N . ALA A 1 72 ? -2.141 -0.763 12.714 1.00 91.38 72 ALA A N 1
ATOM 539 C CA . ALA A 1 72 ? -2.820 -1.374 11.560 1.00 91.38 72 ALA A CA 1
ATOM 540 C C . ALA A 1 72 ? -2.076 -1.396 10.195 1.00 91.38 72 ALA A C 1
ATOM 542 O O . ALA A 1 72 ? -2.638 -1.897 9.223 1.00 91.38 72 ALA A O 1
ATOM 543 N N . LYS A 1 73 ? -0.804 -0.973 10.099 1.00 92.44 73 LYS A N 1
ATOM 544 C CA . LYS A 1 73 ? 0.002 -0.975 8.850 1.00 92.44 73 LYS A CA 1
ATOM 545 C C . LYS A 1 73 ? -0.078 -2.293 8.069 1.00 92.44 73 LYS A C 1
ATOM 547 O O . LYS A 1 73 ? -0.406 -2.306 6.888 1.00 92.44 73 LYS A O 1
ATOM 552 N N . SER A 1 74 ? 0.161 -3.423 8.740 1.00 92.25 74 SER A N 1
ATOM 553 C CA . SER A 1 74 ? 0.093 -4.742 8.100 1.00 92.25 74 SER A CA 1
ATOM 554 C C . SER A 1 74 ? -1.319 -5.110 7.637 1.00 92.25 74 SER A C 1
ATOM 556 O O . SER A 1 74 ? -1.451 -5.846 6.669 1.00 92.25 74 SER A O 1
ATOM 558 N N . GLN A 1 75 ? -2.373 -4.613 8.296 1.00 92.94 75 GLN A N 1
ATOM 559 C CA . GLN A 1 75 ? -3.750 -4.839 7.839 1.00 92.94 75 GLN A CA 1
ATOM 560 C C . GLN A 1 75 ? -4.043 -4.074 6.548 1.00 92.94 75 GLN A C 1
ATOM 562 O O . GLN A 1 75 ? -4.681 -4.622 5.655 1.00 92.94 75 GLN A O 1
ATOM 567 N N . ILE A 1 76 ? -3.518 -2.853 6.411 1.00 92.75 76 ILE A N 1
ATOM 568 C CA . ILE A 1 76 ? -3.636 -2.072 5.172 1.00 92.75 76 ILE A CA 1
ATOM 569 C C . ILE A 1 76 ? -2.940 -2.800 4.021 1.00 92.75 76 ILE A C 1
ATOM 571 O O . ILE A 1 76 ? -3.538 -2.982 2.965 1.00 92.75 76 ILE A O 1
ATOM 575 N N . LEU A 1 77 ? -1.718 -3.298 4.239 1.00 91.88 77 LEU A N 1
ATOM 576 C CA . LEU A 1 77 ? -1.001 -4.077 3.224 1.00 91.88 77 LEU A CA 1
ATOM 577 C C . LEU A 1 77 ? -1.736 -5.374 2.851 1.00 91.88 77 LEU A C 1
ATOM 579 O O . LEU A 1 77 ? -1.798 -5.713 1.676 1.00 91.88 77 LEU A O 1
ATOM 583 N N . ARG A 1 78 ? -2.353 -6.077 3.811 1.00 92.50 78 ARG A N 1
ATOM 584 C CA . ARG A 1 78 ? -3.187 -7.258 3.508 1.00 92.50 78 ARG A CA 1
ATOM 585 C C . ARG A 1 78 ? -4.417 -6.912 2.677 1.00 92.50 78 ARG A C 1
ATOM 587 O O . ARG A 1 78 ? -4.756 -7.674 1.782 1.00 92.50 78 ARG A O 1
ATOM 594 N N . TRP A 1 79 ? -5.057 -5.776 2.949 1.00 93.88 79 TRP A N 1
ATOM 595 C CA . TRP A 1 79 ? -6.177 -5.304 2.136 1.00 93.88 79 TRP A CA 1
ATOM 596 C C . TRP A 1 79 ? -5.742 -4.994 0.698 1.00 93.88 79 TRP A C 1
ATOM 598 O O . TRP A 1 79 ? -6.448 -5.337 -0.248 1.00 93.88 79 TRP A O 1
ATOM 608 N N . VAL A 1 80 ? -4.559 -4.401 0.515 1.00 93.69 80 VAL A N 1
ATOM 609 C CA . VAL A 1 80 ? -3.981 -4.183 -0.820 1.00 93.69 80 VAL A CA 1
ATOM 610 C C . VAL A 1 80 ? -3.748 -5.516 -1.531 1.00 93.69 80 VAL A C 1
ATOM 612 O O . VAL A 1 80 ? -4.187 -5.671 -2.666 1.00 93.69 80 VAL A O 1
ATOM 615 N N . LEU A 1 81 ? -3.140 -6.491 -0.847 1.00 93.00 81 LEU A N 1
ATOM 616 C CA . LEU A 1 81 ? -2.893 -7.834 -1.386 1.00 93.00 81 LEU A CA 1
ATOM 617 C C . LEU A 1 81 ? -4.175 -8.562 -1.809 1.00 93.00 81 LEU A C 1
ATOM 619 O O . LEU A 1 81 ? -4.149 -9.314 -2.772 1.00 93.00 81 LEU A O 1
ATOM 623 N N . SER A 1 82 ? -5.294 -8.351 -1.110 1.00 91.75 82 SER A N 1
ATOM 624 C CA . SER A 1 82 ? -6.577 -8.946 -1.503 1.00 91.75 82 SER A CA 1
ATOM 625 C C . SER A 1 82 ? -7.284 -8.201 -2.635 1.00 91.75 82 SER A C 1
ATOM 627 O O . SER A 1 82 ? -8.184 -8.761 -3.249 1.00 91.75 82 SER A O 1
ATOM 629 N N . THR A 1 83 ? -6.946 -6.930 -2.860 1.00 91.81 83 THR A N 1
ATOM 630 C CA . THR A 1 83 ? -7.657 -6.058 -3.809 1.00 91.81 83 THR A CA 1
ATOM 631 C C . THR A 1 83 ? -6.960 -6.004 -5.166 1.00 91.81 83 THR A C 1
ATOM 633 O O . THR A 1 83 ? -7.627 -5.975 -6.194 1.00 91.81 83 THR A O 1
ATOM 636 N N . ALA A 1 84 ? -5.627 -5.979 -5.187 1.00 91.56 84 ALA A N 1
ATOM 637 C CA . ALA A 1 84 ? -4.844 -5.928 -6.415 1.00 91.56 84 ALA A CA 1
ATOM 638 C C . ALA A 1 84 ? -4.477 -7.346 -6.875 1.00 91.56 84 ALA A C 1
ATOM 640 O O . ALA A 1 84 ? -3.706 -8.033 -6.211 1.00 91.56 84 ALA A O 1
ATOM 641 N N . GLU A 1 85 ? -4.991 -7.765 -8.035 1.00 87.69 85 GLU A N 1
ATOM 642 C CA . GLU A 1 85 ? -4.871 -9.146 -8.543 1.00 87.69 85 GLU A CA 1
ATOM 643 C C . GLU A 1 85 ? -3.424 -9.628 -8.740 1.00 87.69 85 GLU A C 1
ATOM 645 O O . GLU A 1 85 ? -3.151 -10.821 -8.649 1.00 87.69 85 GLU A O 1
ATOM 650 N N . LEU A 1 86 ? -2.486 -8.709 -8.984 1.00 88.88 86 LEU A N 1
ATOM 651 C CA . LEU A 1 86 ? -1.070 -9.021 -9.215 1.00 88.88 86 LEU A CA 1
ATOM 652 C C . LEU A 1 86 ? -0.187 -8.809 -7.978 1.00 88.88 86 LEU A C 1
ATOM 654 O O . LEU A 1 86 ? 1.035 -8.945 -8.053 1.00 88.88 86 LEU A O 1
ATOM 658 N N . ALA A 1 87 ? -0.769 -8.434 -6.839 1.00 90.06 87 ALA A N 1
ATOM 659 C CA . ALA A 1 87 ? 0.006 -8.107 -5.655 1.00 90.06 87 ALA A CA 1
ATOM 660 C C . ALA A 1 87 ? 0.468 -9.379 -4.926 1.00 90.06 87 ALA A C 1
ATOM 662 O O . ALA A 1 87 ? -0.334 -10.203 -4.491 1.00 90.06 87 ALA A O 1
ATOM 663 N N . ILE A 1 88 ? 1.784 -9.513 -4.745 1.00 89.88 88 ILE A N 1
ATOM 664 C CA . ILE A 1 88 ? 2.401 -10.651 -4.055 1.00 89.88 88 ILE A CA 1
ATOM 665 C C . ILE A 1 88 ? 2.947 -10.189 -2.705 1.00 89.88 88 ILE A C 1
ATOM 667 O O . ILE A 1 88 ? 3.757 -9.267 -2.610 1.00 89.88 88 ILE A O 1
ATOM 671 N N . GLY A 1 89 ? 2.493 -10.849 -1.641 1.00 87.69 89 GLY A N 1
ATOM 672 C CA . GLY A 1 89 ? 2.934 -10.583 -0.279 1.00 87.69 89 GLY A CA 1
ATOM 673 C C . GLY A 1 89 ? 4.144 -11.432 0.077 1.00 87.69 89 GLY A C 1
ATOM 674 O O . GLY A 1 89 ? 4.119 -12.649 -0.080 1.00 87.69 89 GLY A O 1
ATOM 675 N N . THR A 1 90 ? 5.183 -10.804 0.616 1.00 88.12 90 THR A N 1
ATOM 676 C CA . THR A 1 90 ? 6.359 -11.502 1.143 1.00 88.12 90 THR A CA 1
ATOM 677 C C . THR A 1 90 ? 6.766 -10.923 2.493 1.00 88.12 90 THR A C 1
ATOM 679 O O . THR A 1 90 ? 6.384 -9.806 2.851 1.00 88.12 90 THR A O 1
ATOM 682 N N . THR A 1 91 ? 7.521 -11.690 3.275 1.00 85.25 91 THR A N 1
ATOM 683 C CA . THR A 1 91 ? 8.051 -11.245 4.568 1.00 85.25 91 THR A CA 1
ATOM 684 C C . THR A 1 91 ? 9.571 -11.271 4.529 1.00 85.25 91 THR A C 1
ATOM 686 O O . THR A 1 91 ? 10.167 -12.238 4.062 1.00 85.25 91 THR A O 1
ATOM 689 N N . GLY A 1 92 ? 10.213 -10.224 5.054 1.00 75.50 92 GLY A N 1
ATOM 690 C CA . GLY A 1 92 ? 11.676 -10.108 5.028 1.00 75.50 92 GLY A CA 1
ATOM 691 C C . GLY A 1 92 ? 12.408 -11.212 5.798 1.00 75.50 92 GLY A C 1
ATOM 692 O O . GLY A 1 92 ? 13.548 -11.514 5.483 1.00 75.50 92 GLY A O 1
ATOM 693 N N . SER A 1 93 ? 11.751 -11.854 6.772 1.00 76.69 93 SER A N 1
ATOM 694 C CA . SER A 1 93 ? 12.340 -12.981 7.509 1.00 76.69 93 SER A CA 1
ATOM 695 C C . SER A 1 93 ? 12.318 -14.300 6.727 1.00 76.69 93 SER A C 1
ATOM 697 O O . SER A 1 93 ? 13.091 -15.193 7.056 1.00 76.69 93 SER A O 1
ATOM 699 N N . GLY A 1 94 ? 11.415 -14.450 5.751 1.00 64.69 94 GLY A N 1
ATOM 700 C CA . GLY A 1 94 ? 11.263 -15.667 4.942 1.00 64.69 94 GLY A CA 1
ATOM 701 C C . GLY A 1 94 ? 11.814 -15.545 3.520 1.00 64.69 94 GLY A C 1
ATOM 702 O O . GLY A 1 94 ? 11.861 -16.539 2.801 1.00 64.69 94 GLY A O 1
ATOM 703 N N . ALA A 1 95 ? 12.221 -14.344 3.104 1.00 74.56 95 ALA A N 1
ATOM 704 C CA . ALA A 1 95 ? 12.724 -14.067 1.767 1.00 74.56 95 ALA A CA 1
ATOM 705 C C . ALA A 1 95 ? 14.256 -13.961 1.765 1.00 74.56 95 ALA A C 1
ATOM 707 O O . ALA A 1 95 ? 14.840 -13.200 2.534 1.00 74.56 95 ALA A O 1
ATOM 708 N N . SER A 1 96 ? 14.917 -14.701 0.874 1.00 74.69 96 SER A N 1
ATOM 709 C CA . SER A 1 96 ? 16.334 -14.498 0.559 1.00 74.69 96 SER A CA 1
ATOM 710 C C . SER A 1 96 ? 16.483 -13.429 -0.532 1.00 74.69 96 SER A C 1
ATOM 712 O O . SER A 1 96 ? 15.550 -13.191 -1.299 1.00 74.69 96 SER A O 1
ATOM 714 N N . GLY A 1 97 ? 17.658 -12.797 -0.652 1.00 70.69 97 GLY A N 1
ATOM 715 C CA . GLY A 1 97 ? 17.903 -11.779 -1.690 1.00 70.69 97 GLY A CA 1
ATOM 716 C C . GLY A 1 97 ? 17.655 -12.280 -3.123 1.00 70.69 97 GLY A C 1
ATOM 717 O O . GLY A 1 97 ? 17.171 -11.529 -3.968 1.00 70.69 97 GLY A O 1
ATOM 718 N N . VAL A 1 98 ? 17.895 -13.573 -3.372 1.0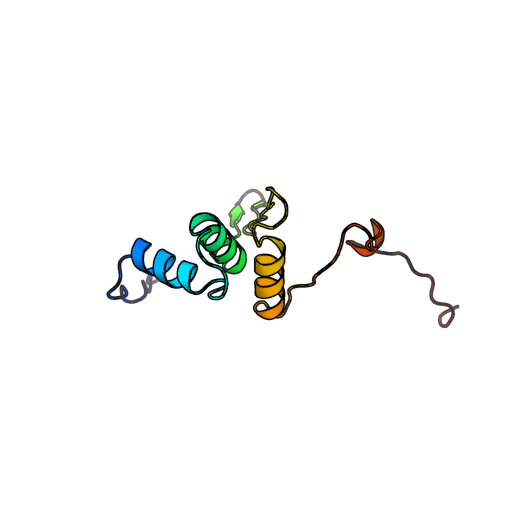0 71.19 98 VAL A N 1
ATOM 719 C CA . VAL A 1 98 ? 17.582 -14.242 -4.649 1.00 71.19 98 VAL A CA 1
ATOM 720 C C . VAL A 1 98 ? 16.086 -14.540 -4.813 1.00 71.19 98 VAL A C 1
ATOM 722 O O . VAL A 1 98 ? 15.580 -14.528 -5.927 1.00 71.19 98 VAL A O 1
ATOM 725 N N . GLY A 1 99 ? 15.353 -14.749 -3.714 1.00 75.12 99 GLY A N 1
ATOM 726 C CA . GLY A 1 99 ? 13.912 -15.024 -3.727 1.00 75.12 99 GLY A CA 1
ATOM 727 C C . GLY A 1 99 ? 13.029 -13.805 -4.017 1.00 75.12 99 GLY A C 1
ATOM 728 O O . GLY A 1 99 ? 11.840 -13.969 -4.263 1.00 75.12 99 GLY A O 1
ATOM 729 N N . LEU A 1 100 ? 13.593 -12.593 -3.991 1.00 80.69 100 LEU A N 1
ATOM 730 C CA . LEU A 1 100 ? 12.886 -11.347 -4.326 1.00 80.69 100 LEU A CA 1
ATOM 731 C C . LEU A 1 100 ? 13.132 -10.872 -5.760 1.00 80.69 100 LEU A C 1
ATOM 733 O O . LEU A 1 100 ? 12.424 -9.991 -6.237 1.00 80.69 100 LEU A O 1
ATOM 737 N N . THR A 1 101 ? 14.160 -11.404 -6.421 1.00 85.06 101 THR A N 1
ATOM 738 C CA . THR A 1 101 ? 14.572 -10.971 -7.758 1.00 85.06 101 THR A CA 1
ATOM 739 C C . THR A 1 101 ? 14.642 -12.176 -8.688 1.00 85.06 101 THR A C 1
ATOM 741 O O . THR A 1 101 ? 13.608 -12.675 -9.120 1.00 85.06 101 THR A O 1
ATOM 744 N N . ALA A 1 102 ? 15.842 -12.669 -8.973 1.00 82.38 102 ALA A N 1
ATOM 745 C CA . ALA A 1 102 ? 16.079 -13.845 -9.787 1.00 82.38 102 ALA A CA 1
ATOM 746 C C . ALA A 1 102 ? 16.919 -14.863 -9.008 1.00 82.38 102 ALA A C 1
ATOM 748 O O . ALA A 1 102 ? 17.866 -14.506 -8.301 1.00 82.38 102 ALA A O 1
ATOM 749 N N . ALA A 1 103 ? 16.597 -16.143 -9.190 1.00 82.56 103 ALA A N 1
ATOM 750 C CA . ALA A 1 103 ? 17.357 -17.265 -8.661 1.00 82.56 103 ALA A CA 1
ATOM 751 C C . ALA A 1 103 ? 17.846 -18.145 -9.817 1.00 82.56 103 ALA A C 1
ATOM 753 O O . ALA A 1 103 ? 17.092 -18.452 -10.737 1.00 82.56 103 ALA A O 1
ATOM 754 N N . VAL A 1 104 ? 19.114 -18.554 -9.761 1.00 82.62 104 VAL A N 1
ATOM 755 C CA . VAL A 1 104 ? 19.686 -19.516 -10.710 1.00 82.62 104 VAL A CA 1
ATOM 756 C C . VAL A 1 104 ? 19.418 -20.921 -10.179 1.00 82.62 104 VAL A C 1
ATOM 758 O O . VAL A 1 104 ? 19.814 -21.238 -9.058 1.00 82.62 104 VAL A O 1
ATOM 761 N N . VAL A 1 105 ? 18.754 -21.757 -10.978 1.00 84.56 105 VAL A N 1
ATOM 762 C CA . VAL A 1 105 ? 18.445 -23.154 -10.643 1.00 84.56 105 VAL A CA 1
ATOM 763 C C . VAL A 1 105 ? 18.939 -24.044 -11.780 1.00 84.56 105 VAL A C 1
ATOM 765 O O . VAL A 1 105 ? 18.719 -23.734 -12.947 1.00 84.56 105 VAL A O 1
ATOM 768 N N . THR A 1 106 ? 19.634 -25.131 -11.447 1.00 83.56 106 THR A N 1
ATOM 769 C CA . THR A 1 106 ? 20.034 -26.159 -12.412 1.00 83.56 106 THR A CA 1
ATOM 770 C C . THR A 1 106 ? 18.955 -27.233 -12.493 1.00 83.56 106 THR A C 1
ATOM 772 O O . THR A 1 106 ? 18.640 -27.873 -11.489 1.00 83.56 106 THR A O 1
ATOM 775 N N . ASP A 1 107 ? 18.390 -27.425 -13.683 1.00 86.62 107 ASP A N 1
ATOM 776 C CA . ASP A 1 107 ? 17.436 -28.502 -13.948 1.00 86.62 107 ASP A CA 1
ATOM 777 C C . ASP A 1 107 ? 18.185 -29.804 -14.274 1.00 86.62 107 ASP A C 1
ATOM 779 O O . ASP A 1 107 ? 19.183 -29.788 -15.000 1.00 86.62 107 ASP A O 1
ATOM 783 N N . LYS A 1 108 ? 17.742 -30.924 -13.695 1.00 78.25 108 LYS A N 1
ATOM 784 C CA . LYS A 1 108 ? 18.380 -32.241 -13.848 1.00 78.25 108 LYS A CA 1
ATOM 785 C C . LYS A 1 108 ? 17.805 -33.062 -15.004 1.00 78.25 108 LYS A C 1
ATOM 787 O O . LYS A 1 108 ? 18.444 -34.038 -15.377 1.00 78.25 108 LYS A O 1
ATOM 792 N N . ASP A 1 109 ? 16.669 -32.666 -15.579 1.00 74.06 109 ASP A N 1
ATOM 793 C CA . ASP A 1 109 ? 16.016 -33.417 -16.666 1.00 74.06 109 ASP A CA 1
ATOM 794 C C . ASP A 1 109 ? 16.499 -33.017 -18.073 1.00 74.06 109 ASP A C 1
ATOM 796 O O . ASP A 1 109 ? 16.252 -33.721 -19.049 1.00 74.06 109 ASP A O 1
ATOM 800 N N . SER A 1 110 ? 17.238 -31.913 -18.190 1.00 58.06 110 SER A N 1
ATOM 801 C CA . SER A 1 110 ? 17.819 -31.414 -19.447 1.00 58.06 110 SER A CA 1
ATOM 802 C C . SER A 1 110 ? 19.352 -31.541 -19.511 1.00 58.06 110 SER A C 1
ATOM 804 O O . SER A 1 110 ? 20.010 -30.721 -20.154 1.00 58.06 110 SER A O 1
ATOM 806 N N . GLY A 1 111 ? 19.915 -32.547 -18.828 1.00 52.16 111 GLY A N 1
ATOM 807 C CA . GLY A 1 111 ? 21.346 -32.887 -18.823 1.00 52.16 111 GLY A CA 1
ATOM 808 C C . GLY A 1 111 ? 21.658 -34.185 -19.553 1.00 52.16 111 GLY A C 1
ATOM 809 O O . GLY A 1 111 ? 21.060 -35.215 -19.177 1.00 52.16 111 GLY A O 1
#

pLDDT: mean 84.76, std 11.79, range [41.44, 94.44]